Protein AF-A0A7M2WT48-F1 (afdb_monomer_lite)

Radius of gyration: 12.76 Å; chains: 1; bounding box: 27×26×36 Å

pLDDT: mean 91.34, std 11.47, range [38.09, 97.12]

Sequence (86 aa):
MIDPSHHDQACEALHRAIVHVRFMALNNADHVDIADALDWIELLPTLIASPDDKTSKFREALAELADRVPECRSALTIFDHATAKV

Organism: NCBI:txid2807512

Secondary structure (DSSP, 8-state):
---GGGHHHHHHHHHHHHHHHHHHHHTT--HHHHHHHHHHHHHHHHHHH-SS--HHHHHHHHHHHHHHSGGGHHHHHHHHTTT---

Structure (mmCIF, N/CA/C/O backbone):
data_AF-A0A7M2WT48-F1
#
_entry.id   AF-A0A7M2WT48-F1
#
loop_
_atom_site.group_PDB
_atom_site.id
_atom_site.type_symbol
_atom_site.label_atom_id
_atom_site.label_alt_id
_atom_site.label_comp_id
_atom_site.label_asym_id
_atom_site.label_entity_id
_atom_site.label_seq_id
_atom_site.pdbx_PDB_ins_code
_atom_site.Cartn_x
_atom_site.Cartn_y
_atom_site.Cartn_z
_atom_site.occupancy
_atom_site.B_iso_or_equiv
_atom_site.auth_seq_id
_atom_site.auth_comp_id
_atom_site.auth_asym_id
_atom_site.auth_atom_id
_atom_site.pdbx_PDB_model_num
ATOM 1 N N . MET A 1 1 ? 13.633 -7.097 -6.327 1.00 84.81 1 MET A N 1
ATOM 2 C CA . MET A 1 1 ? 14.145 -5.851 -6.870 1.00 84.81 1 MET A CA 1
ATOM 3 C C . MET A 1 1 ? 13.001 -5.340 -7.689 1.00 84.81 1 MET A C 1
ATOM 5 O O . MET A 1 1 ? 12.426 -6.102 -8.456 1.00 84.81 1 MET A O 1
ATOM 9 N N . ILE A 1 2 ? 12.583 -4.112 -7.455 1.00 91.00 2 ILE A N 1
ATOM 10 C CA . ILE A 1 2 ? 11.634 -3.475 -8.364 1.00 91.00 2 ILE A CA 1
ATOM 11 C C . ILE A 1 2 ? 12.389 -3.119 -9.640 1.00 91.00 2 ILE A C 1
ATOM 13 O O . ILE A 1 2 ? 13.576 -2.793 -9.570 1.00 91.00 2 ILE A O 1
ATOM 17 N N . ASP A 1 3 ? 11.721 -3.200 -10.788 1.00 87.69 3 ASP A N 1
ATOM 18 C CA . ASP A 1 3 ? 12.242 -2.681 -12.045 1.00 87.69 3 ASP A CA 1
ATOM 19 C C . ASP A 1 3 ? 12.824 -1.274 -11.798 1.00 87.69 3 ASP A C 1
ATOM 21 O O . ASP A 1 3 ? 12.146 -0.435 -11.194 1.00 87.69 3 ASP A O 1
ATOM 25 N N . PRO A 1 4 ? 14.068 -0.983 -12.221 1.00 87.12 4 PRO A N 1
ATOM 26 C CA . PRO A 1 4 ? 14.700 0.307 -11.957 1.00 87.12 4 PRO A CA 1
ATOM 27 C C . PRO A 1 4 ? 13.866 1.522 -12.390 1.00 87.12 4 PRO A C 1
ATOM 29 O O . PRO A 1 4 ? 13.971 2.578 -11.775 1.00 87.12 4 PRO A O 1
ATOM 32 N N . SER A 1 5 ? 13.018 1.384 -13.415 1.00 87.38 5 SER A N 1
ATOM 33 C CA . SER A 1 5 ? 12.107 2.442 -13.874 1.00 87.38 5 SER A CA 1
ATOM 34 C C . SER A 1 5 ? 10.964 2.755 -12.902 1.00 87.38 5 SER A C 1
ATOM 36 O O . SER A 1 5 ? 10.382 3.831 -13.003 1.00 87.38 5 SER A O 1
ATOM 38 N N . HIS A 1 6 ? 10.671 1.842 -11.972 1.00 88.56 6 HIS A N 1
ATOM 39 C CA . HIS A 1 6 ? 9.606 1.944 -10.971 1.00 88.56 6 HIS A CA 1
ATOM 40 C C . HIS A 1 6 ? 10.145 2.080 -9.538 1.00 88.56 6 HIS A C 1
ATOM 42 O O . HIS A 1 6 ? 9.361 2.155 -8.592 1.00 88.56 6 HIS A O 1
ATOM 48 N N . HIS A 1 7 ? 11.467 2.070 -9.335 1.00 91.94 7 HIS A N 1
ATOM 49 C CA . HIS A 1 7 ? 12.057 2.045 -7.994 1.00 91.94 7 HIS A CA 1
ATOM 50 C C . HIS A 1 7 ? 11.699 3.294 -7.172 1.00 91.94 7 HIS A C 1
ATOM 52 O O . HIS A 1 7 ? 11.310 3.182 -6.008 1.00 91.94 7 HIS A O 1
ATOM 58 N N . ASP A 1 8 ? 11.776 4.481 -7.776 1.00 93.19 8 ASP A N 1
ATOM 59 C CA . ASP A 1 8 ? 11.426 5.734 -7.099 1.00 93.19 8 ASP A CA 1
ATOM 60 C C . ASP A 1 8 ? 9.936 5.768 -6.737 1.00 93.19 8 ASP A C 1
ATOM 62 O O . ASP A 1 8 ? 9.572 6.144 -5.621 1.00 93.19 8 ASP A O 1
ATOM 66 N N . GLN A 1 9 ? 9.074 5.284 -7.633 1.00 94.00 9 GLN A N 1
ATOM 67 C CA . GLN A 1 9 ? 7.638 5.172 -7.395 1.00 94.00 9 GLN A CA 1
ATOM 68 C C . GLN A 1 9 ? 7.316 4.134 -6.318 1.00 94.00 9 GLN A C 1
ATOM 70 O O . GLN A 1 9 ? 6.393 4.348 -5.538 1.00 94.00 9 GLN A O 1
ATOM 75 N N . ALA A 1 10 ? 8.074 3.039 -6.224 1.00 95.75 10 ALA A N 1
ATOM 76 C CA . ALA A 1 10 ? 7.928 2.064 -5.145 1.00 95.75 10 ALA A CA 1
ATOM 77 C C . ALA A 1 10 ? 8.237 2.691 -3.780 1.00 95.75 10 ALA A C 1
ATOM 79 O O . ALA A 1 10 ? 7.465 2.537 -2.832 1.00 95.75 10 ALA A O 1
ATOM 80 N N . CYS A 1 11 ? 9.335 3.444 -3.691 1.00 96.31 11 CYS A N 1
ATOM 81 C CA . CYS A 1 11 ? 9.703 4.179 -2.484 1.00 96.31 11 CYS A CA 1
ATOM 82 C C . CYS A 1 11 ? 8.662 5.249 -2.124 1.00 96.31 11 CYS A C 1
ATOM 84 O O . CYS A 1 11 ? 8.280 5.364 -0.957 1.00 96.31 11 CYS A O 1
ATOM 86 N N . GLU A 1 12 ? 8.172 6.011 -3.106 1.00 95.81 12 GLU A N 1
ATOM 87 C CA . GLU A 1 12 ? 7.137 7.022 -2.874 1.00 95.81 12 GLU A CA 1
ATOM 88 C C . GLU A 1 12 ? 5.812 6.383 -2.434 1.00 95.81 12 GLU A C 1
ATOM 90 O O . GLU A 1 12 ? 5.200 6.844 -1.469 1.00 95.81 12 GLU A O 1
ATOM 95 N N . ALA A 1 13 ? 5.383 5.301 -3.086 1.00 96.56 13 ALA A N 1
ATOM 96 C CA . ALA A 1 13 ? 4.169 4.575 -2.729 1.00 96.56 13 ALA A CA 1
ATOM 97 C C . ALA A 1 13 ? 4.243 4.023 -1.298 1.00 96.56 13 ALA A C 1
ATOM 99 O O . ALA A 1 13 ? 3.314 4.232 -0.516 1.00 96.56 13 ALA A O 1
ATOM 100 N N . LEU A 1 14 ? 5.371 3.409 -0.919 1.00 97.12 14 LEU A N 1
ATOM 101 C CA . LEU A 1 14 ? 5.624 2.957 0.452 1.00 97.12 14 LEU A CA 1
ATOM 102 C C . LEU A 1 14 ? 5.532 4.120 1.450 1.00 97.12 14 LEU A C 1
ATOM 104 O O . LEU A 1 14 ? 4.839 4.024 2.463 1.00 97.12 14 LEU A O 1
ATOM 108 N N . HIS A 1 15 ? 6.195 5.240 1.154 1.00 96.62 15 HIS A N 1
ATOM 109 C CA . HIS A 1 15 ? 6.134 6.422 2.008 1.00 96.62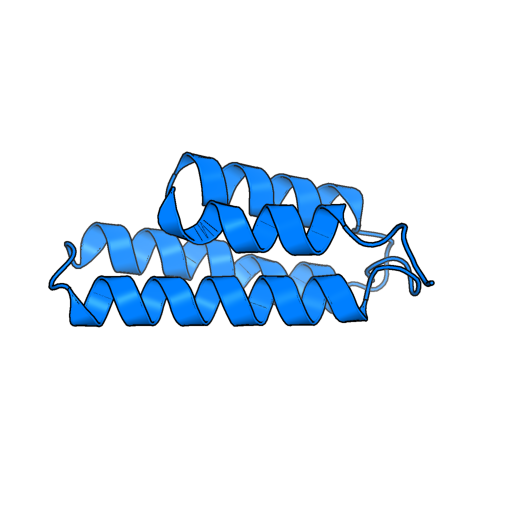 15 HIS A CA 1
ATOM 110 C C . HIS A 1 15 ? 4.695 6.930 2.177 1.00 96.62 15 HIS A C 1
ATOM 112 O O . HIS A 1 15 ? 4.270 7.228 3.295 1.00 96.62 15 HIS A O 1
ATOM 118 N N . ARG A 1 16 ? 3.919 6.994 1.090 1.00 95.31 16 ARG A N 1
ATOM 119 C CA . ARG A 1 16 ? 2.521 7.441 1.133 1.00 95.31 16 ARG A CA 1
ATOM 120 C C . ARG A 1 16 ? 1.638 6.498 1.938 1.00 95.31 16 ARG A C 1
ATOM 122 O O . ARG A 1 16 ? 0.823 6.991 2.711 1.00 95.31 16 ARG A O 1
ATOM 129 N N . ALA A 1 17 ? 1.816 5.185 1.809 1.00 96.25 17 ALA A N 1
ATOM 130 C CA . ALA A 1 17 ? 1.087 4.213 2.620 1.00 96.25 17 ALA A CA 1
ATOM 131 C C . ALA A 1 17 ? 1.327 4.454 4.124 1.00 96.25 17 ALA A C 1
ATOM 133 O O . ALA A 1 17 ? 0.375 4.579 4.892 1.00 96.25 17 ALA A O 1
ATOM 134 N N . ILE A 1 18 ? 2.585 4.662 4.534 1.00 96.69 18 ILE A N 1
ATOM 135 C CA . ILE A 1 18 ? 2.937 4.985 5.930 1.00 96.69 18 ILE A CA 1
ATOM 136 C C . ILE A 1 18 ? 2.283 6.300 6.384 1.00 96.69 18 ILE A C 1
ATOM 138 O O . ILE A 1 18 ? 1.759 6.388 7.496 1.00 96.69 18 ILE A O 1
ATOM 142 N N . VAL A 1 19 ? 2.307 7.342 5.548 1.00 95.88 19 VAL A N 1
ATOM 143 C CA . VAL A 1 19 ? 1.673 8.634 5.865 1.00 95.88 19 VAL A CA 1
ATOM 144 C C . VAL A 1 19 ? 0.163 8.486 6.062 1.00 95.88 19 VAL A C 1
ATOM 146 O O . VAL A 1 19 ? -0.375 9.081 6.996 1.00 95.88 19 VAL A O 1
ATOM 149 N N . HIS A 1 20 ? -0.512 7.675 5.246 1.00 94.62 20 HIS A N 1
ATOM 150 C CA . HIS A 1 20 ? -1.950 7.429 5.393 1.00 94.62 20 HIS A CA 1
ATOM 151 C C . HIS A 1 20 ? -2.287 6.695 6.679 1.00 94.62 20 HIS A C 1
ATOM 153 O O . HIS A 1 20 ? -3.185 7.125 7.395 1.00 94.62 20 HIS A O 1
ATOM 159 N N . VAL A 1 21 ? -1.507 5.686 7.056 1.00 94.62 21 VAL A N 1
ATOM 160 C CA . VAL A 1 21 ? -1.710 5.010 8.344 1.00 94.62 21 VAL A CA 1
ATOM 161 C C . VAL A 1 21 ? -1.479 5.957 9.526 1.00 94.62 21 VAL A C 1
ATOM 163 O O . VAL A 1 21 ? -2.235 5.952 10.498 1.00 94.62 21 VAL A O 1
ATOM 166 N N . ARG A 1 22 ? -0.501 6.869 9.435 1.00 95.69 22 ARG A N 1
ATOM 167 C CA . ARG A 1 22 ? -0.338 7.932 10.445 1.00 95.69 22 ARG A CA 1
ATOM 168 C C . ARG A 1 22 ? -1.554 8.855 10.509 1.00 95.69 22 ARG A C 1
ATOM 170 O O . ARG A 1 22 ? -1.932 9.288 11.595 1.00 95.69 22 ARG A O 1
ATOM 177 N N . PHE A 1 23 ? -2.157 9.169 9.368 1.00 94.75 23 PHE A N 1
ATOM 178 C CA . PHE A 1 23 ? -3.377 9.965 9.313 1.00 94.75 23 PHE A CA 1
ATOM 179 C C . PHE A 1 23 ? -4.578 9.217 9.908 1.00 94.75 23 PHE A C 1
ATOM 181 O O . PHE A 1 23 ? -5.348 9.828 10.645 1.00 94.75 23 PHE A O 1
ATOM 188 N N . MET A 1 24 ? -4.709 7.906 9.685 1.00 94.06 24 MET A N 1
ATOM 189 C CA . MET A 1 24 ? -5.726 7.073 10.347 1.00 94.06 24 MET A CA 1
ATOM 190 C C . MET A 1 24 ? -5.614 7.176 11.873 1.00 94.06 24 MET A C 1
ATOM 192 O O . MET A 1 24 ? -6.603 7.459 12.548 1.00 94.06 24 MET A O 1
ATOM 196 N N . ALA A 1 25 ? -4.394 7.061 12.410 1.00 95.00 25 ALA A N 1
ATOM 197 C CA . ALA A 1 25 ? -4.144 7.214 13.842 1.00 95.00 25 ALA A CA 1
ATOM 198 C C . ALA A 1 25 ? -4.542 8.604 14.371 1.00 95.00 25 ALA A C 1
ATOM 200 O O . ALA A 1 25 ? -5.152 8.709 15.433 1.00 95.00 25 ALA A O 1
ATOM 201 N N . LEU A 1 26 ? -4.253 9.676 13.623 1.00 96.56 26 LEU A N 1
ATOM 202 C CA . LEU A 1 26 ? -4.656 11.039 13.996 1.00 96.56 26 LEU A CA 1
ATOM 203 C C . LEU A 1 26 ? -6.178 11.245 13.999 1.00 96.56 26 LEU A C 1
ATOM 205 O O . LEU A 1 26 ? -6.672 12.074 14.760 1.00 96.56 26 LEU A O 1
ATOM 209 N N . ASN A 1 27 ? -6.918 10.503 13.173 1.00 95.44 27 ASN A N 1
ATOM 210 C CA . ASN A 1 27 ? -8.378 10.585 13.097 1.00 95.44 27 ASN A CA 1
ATOM 211 C C . ASN A 1 27 ? -9.098 9.602 14.030 1.00 95.44 27 ASN A C 1
ATOM 213 O O . ASN A 1 27 ? -10.314 9.461 13.931 1.00 95.44 27 ASN A O 1
ATOM 217 N N . ASN A 1 28 ? -8.380 8.965 14.961 1.00 95.50 28 ASN A N 1
ATOM 218 C CA . ASN A 1 28 ? -8.928 7.971 15.887 1.00 95.50 28 ASN A CA 1
ATOM 219 C C . ASN A 1 28 ? -9.594 6.783 15.169 1.00 95.50 28 ASN A C 1
ATOM 221 O O . ASN A 1 28 ? -10.628 6.293 15.625 1.00 95.50 28 ASN A O 1
ATOM 225 N N . ALA A 1 29 ? -9.022 6.334 14.045 1.00 95.12 29 ALA A N 1
ATOM 226 C CA . ALA A 1 29 ? -9.388 5.042 13.469 1.00 95.12 29 ALA A CA 1
ATOM 227 C C . ALA A 1 29 ? -9.156 3.912 14.489 1.00 95.12 29 ALA A C 1
ATOM 22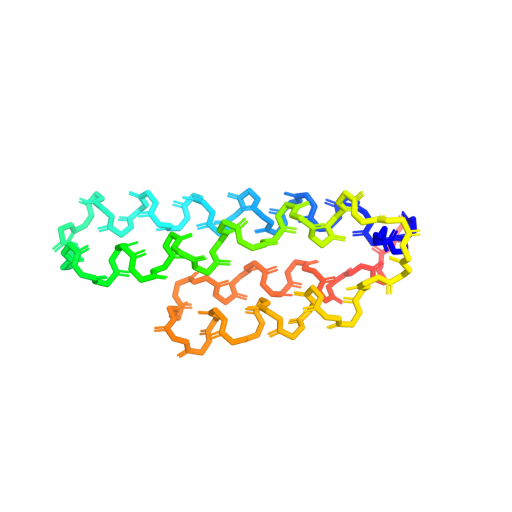9 O O . ALA A 1 29 ? -8.354 4.060 15.419 1.00 95.12 29 ALA A O 1
ATOM 230 N N . ASP A 1 30 ? -9.855 2.790 14.312 1.00 95.62 30 ASP A N 1
ATOM 231 C CA . ASP A 1 30 ? -9.722 1.648 15.211 1.00 95.62 30 ASP A CA 1
ATOM 232 C C . ASP A 1 30 ? -8.280 1.108 15.206 1.00 95.62 30 ASP A C 1
ATOM 234 O O . ASP A 1 30 ? -7.601 1.068 14.176 1.00 95.62 30 ASP A O 1
ATOM 238 N N . HIS A 1 31 ? -7.784 0.711 16.380 1.00 95.38 31 HIS A N 1
ATOM 239 C CA . HIS A 1 31 ? -6.417 0.213 16.519 1.00 95.38 31 HIS A CA 1
ATOM 240 C C . HIS A 1 31 ? -6.178 -1.089 15.746 1.00 95.38 31 HIS A C 1
ATOM 242 O O . HIS A 1 31 ? -5.048 -1.320 15.319 1.00 95.38 31 HIS A O 1
ATOM 248 N N . VAL A 1 32 ? -7.213 -1.911 15.556 1.00 94.81 32 VAL A N 1
ATOM 249 C CA . VAL A 1 32 ? -7.152 -3.135 14.750 1.00 94.81 32 VAL A CA 1
ATOM 250 C C . VAL A 1 32 ? -6.968 -2.782 13.277 1.00 94.81 32 VAL A C 1
ATOM 252 O O . VAL A 1 32 ? -6.060 -3.314 12.652 1.00 94.81 32 VAL A O 1
ATOM 255 N N . ASP A 1 33 ? -7.723 -1.815 12.751 1.00 91.94 33 ASP A N 1
ATOM 256 C CA . ASP A 1 33 ? -7.590 -1.379 11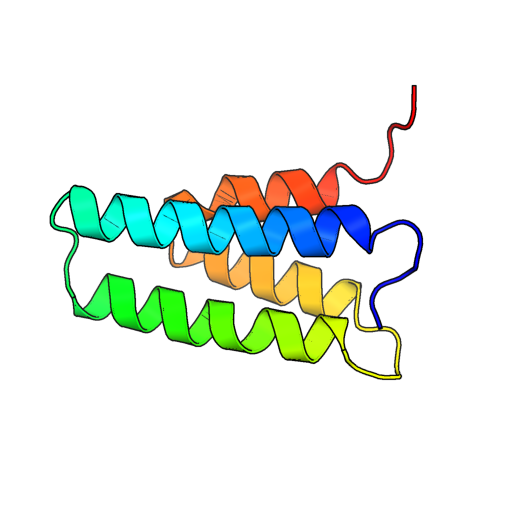.352 1.00 91.94 33 ASP A CA 1
ATOM 257 C C . ASP A 1 33 ? -6.198 -0.782 11.069 1.00 91.94 33 ASP A C 1
ATOM 259 O O . ASP A 1 33 ? -5.608 -1.006 10.010 1.00 91.94 33 ASP A O 1
ATOM 263 N N . ILE A 1 34 ? -5.644 -0.030 12.029 1.00 95.00 34 ILE A N 1
ATOM 264 C CA . ILE A 1 34 ? -4.283 0.520 11.940 1.00 95.00 34 ILE A CA 1
ATOM 265 C C . ILE A 1 34 ? -3.237 -0.601 11.956 1.00 95.00 34 ILE A C 1
ATOM 267 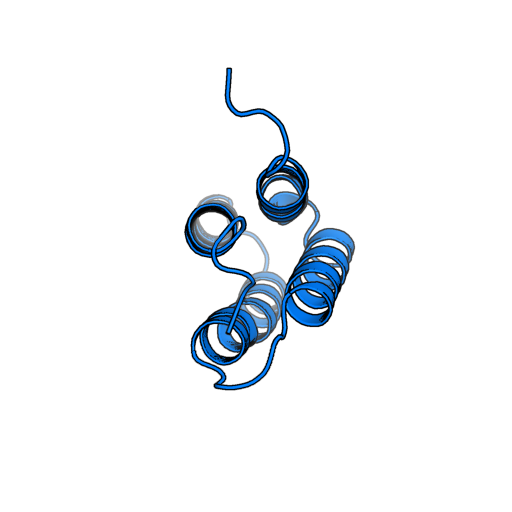O O . ILE A 1 34 ? -2.292 -0.552 11.169 1.00 95.00 34 ILE A O 1
ATOM 271 N N . ALA A 1 35 ? -3.380 -1.582 12.852 1.00 94.75 35 ALA A N 1
ATOM 272 C CA . ALA A 1 35 ? -2.457 -2.710 12.950 1.00 94.75 35 ALA A CA 1
ATOM 273 C C . ALA A 1 35 ? -2.477 -3.553 11.669 1.00 94.75 35 ALA A C 1
ATOM 275 O O . ALA A 1 35 ? -1.422 -3.786 11.084 1.00 94.75 35 ALA A O 1
ATOM 276 N N . ASP A 1 36 ? -3.668 -3.889 11.173 1.00 91.50 36 ASP A N 1
ATOM 277 C CA . ASP A 1 36 ? -3.839 -4.616 9.917 1.00 91.50 36 ASP A CA 1
ATOM 278 C C . ASP A 1 36 ? -3.178 -3.861 8.752 1.00 91.50 36 ASP A C 1
ATOM 280 O O . ASP A 1 36 ? -2.461 -4.457 7.948 1.00 91.50 36 ASP A O 1
ATOM 284 N N . ALA A 1 37 ? -3.355 -2.538 8.663 1.00 93.62 37 ALA A N 1
ATOM 285 C CA . ALA A 1 37 ? -2.707 -1.727 7.632 1.00 93.62 37 ALA A CA 1
ATOM 286 C C . ALA A 1 37 ? -1.169 -1.773 7.719 1.00 93.62 37 ALA A C 1
ATOM 288 O O . ALA A 1 37 ? -0.494 -1.840 6.688 1.00 93.62 37 ALA A O 1
ATOM 289 N N . LEU A 1 38 ? -0.610 -1.737 8.933 1.00 95.75 38 LEU A N 1
ATOM 290 C CA . LEU A 1 38 ? 0.836 -1.817 9.155 1.00 95.75 38 LEU A CA 1
ATOM 291 C C . LEU A 1 38 ? 1.399 -3.181 8.754 1.00 95.75 38 LEU A C 1
ATOM 293 O O . LEU A 1 38 ? 2.400 -3.202 8.041 1.00 95.75 38 LEU A O 1
ATOM 297 N N . ASP A 1 39 ? 0.733 -4.281 9.108 1.00 94.31 39 ASP A N 1
ATOM 298 C CA . ASP A 1 39 ? 1.161 -5.639 8.743 1.00 94.31 39 ASP A CA 1
ATOM 299 C C . ASP A 1 39 ? 1.325 -5.790 7.220 1.00 94.31 39 ASP A C 1
ATOM 301 O O . ASP A 1 39 ? 2.297 -6.370 6.728 1.00 94.31 39 ASP A O 1
ATOM 305 N N . TRP A 1 40 ? 0.411 -5.204 6.441 1.00 91.75 40 TRP A N 1
ATOM 306 C CA . TRP A 1 40 ? 0.518 -5.175 4.979 1.00 91.75 40 TRP A CA 1
ATOM 307 C C . TRP A 1 40 ? 1.674 -4.304 4.483 1.00 91.75 40 TRP A C 1
ATOM 309 O O . TRP A 1 40 ? 2.396 -4.687 3.558 1.00 91.75 40 TRP A O 1
ATOM 319 N N . ILE A 1 41 ? 1.868 -3.130 5.086 1.00 95.69 41 ILE A N 1
ATOM 320 C CA . ILE A 1 41 ? 2.945 -2.205 4.714 1.00 95.69 41 ILE A CA 1
ATOM 321 C C . ILE A 1 41 ? 4.323 -2.808 5.005 1.00 95.69 41 ILE A C 1
ATOM 323 O O . ILE A 1 41 ? 5.246 -2.603 4.216 1.00 95.69 41 ILE A O 1
ATOM 327 N N . GLU A 1 42 ? 4.473 -3.581 6.081 1.00 96.12 42 GLU A N 1
ATOM 328 C CA . GLU A 1 42 ? 5.733 -4.234 6.461 1.00 96.12 42 GLU A CA 1
ATOM 329 C C . GLU A 1 42 ? 6.258 -5.215 5.400 1.00 96.12 42 GLU A C 1
ATOM 331 O O . GLU A 1 42 ? 7.470 -5.429 5.289 1.00 96.12 42 GLU A O 1
ATOM 336 N N . LEU A 1 43 ? 5.379 -5.760 4.555 1.00 93.75 43 LEU A N 1
ATOM 337 C CA . LEU A 1 43 ? 5.767 -6.644 3.455 1.00 93.75 43 LEU A CA 1
ATOM 338 C C . LEU A 1 43 ? 6.446 -5.887 2.305 1.00 93.75 43 LEU A C 1
ATOM 340 O O . LEU A 1 43 ? 7.346 -6.427 1.653 1.00 93.75 43 LEU A O 1
ATOM 344 N N . LEU A 1 44 ? 6.060 -4.635 2.052 1.00 95.56 44 LEU A N 1
ATOM 345 C CA . LEU A 1 44 ? 6.483 -3.868 0.876 1.00 95.56 44 LEU A CA 1
ATOM 346 C C . LEU A 1 44 ? 8.010 -3.641 0.797 1.00 95.56 44 LEU A C 1
ATOM 348 O O . LEU A 1 44 ? 8.580 -3.894 -0.271 1.00 95.56 44 LEU A O 1
ATOM 352 N N . PRO A 1 45 ? 8.726 -3.252 1.877 1.00 96.69 45 PRO A N 1
ATOM 353 C CA . PRO A 1 45 ? 10.185 -3.128 1.854 1.00 96.69 45 PRO A CA 1
ATOM 354 C C . PRO A 1 45 ? 10.907 -4.411 1.427 1.00 96.69 45 PRO A C 1
ATOM 356 O O . PRO A 1 45 ? 11.915 -4.350 0.721 1.00 96.69 45 PRO A O 1
ATOM 359 N N . THR A 1 46 ? 10.386 -5.581 1.814 1.00 95.75 46 THR A N 1
ATOM 360 C CA . THR A 1 46 ? 11.013 -6.871 1.484 1.00 95.75 46 THR A CA 1
ATOM 361 C C . THR A 1 46 ? 10.966 -7.160 -0.019 1.00 95.75 46 THR A C 1
ATOM 363 O O . THR A 1 46 ? 11.909 -7.718 -0.584 1.00 95.75 46 THR A O 1
ATOM 366 N N . LEU A 1 47 ? 9.902 -6.717 -0.694 1.00 96.19 47 LEU A N 1
ATOM 367 C CA . LEU A 1 47 ? 9.740 -6.846 -2.141 1.00 96.19 47 LEU A CA 1
ATOM 368 C C . LEU A 1 47 ? 10.694 -5.907 -2.892 1.00 96.19 47 LEU A C 1
ATOM 370 O O . LEU A 1 47 ? 11.290 -6.314 -3.896 1.00 96.19 47 LEU A O 1
ATOM 374 N N . ILE A 1 48 ? 10.902 -4.694 -2.363 1.00 95.38 48 ILE A N 1
ATOM 375 C CA . ILE A 1 48 ? 11.876 -3.731 -2.897 1.00 95.38 48 ILE A CA 1
ATOM 376 C C . ILE A 1 48 ? 13.292 -4.302 -2.821 1.00 95.38 48 ILE A C 1
ATOM 378 O O . ILE A 1 48 ? 13.978 -4.385 -3.841 1.00 95.38 48 ILE A O 1
ATOM 382 N N . ALA A 1 49 ? 13.688 -4.771 -1.636 1.00 95.75 49 ALA A N 1
ATOM 383 C CA . ALA A 1 49 ? 15.031 -5.274 -1.355 1.00 95.75 49 ALA A CA 1
ATOM 384 C C . ALA A 1 49 ? 15.333 -6.663 -1.949 1.00 95.75 49 ALA A C 1
ATOM 386 O O . ALA A 1 49 ? 16.479 -7.110 -1.915 1.00 95.75 49 ALA A O 1
ATOM 387 N N . SER A 1 50 ? 14.325 -7.370 -2.468 1.00 95.56 50 SER A N 1
ATOM 388 C CA . SER A 1 50 ? 14.504 -8.701 -3.058 1.00 95.56 50 SER A CA 1
ATOM 389 C C . SER A 1 50 ? 15.553 -8.681 -4.192 1.00 95.56 50 SER A C 1
ATOM 391 O O . SER A 1 50 ? 15.70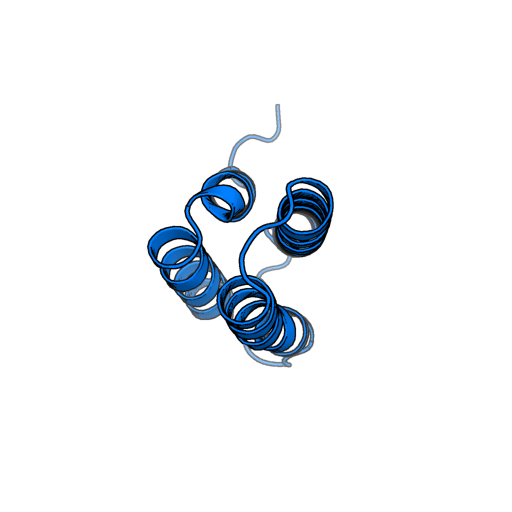2 -7.661 -4.859 1.00 95.56 50 SER A O 1
ATOM 393 N N . PRO A 1 51 ? 16.267 -9.780 -4.481 1.00 92.31 51 PRO A N 1
ATOM 394 C CA . PRO A 1 51 ? 17.146 -9.849 -5.652 1.00 92.31 51 PRO A CA 1
ATOM 395 C C . PRO A 1 51 ? 16.395 -10.088 -6.976 1.00 92.31 51 PRO A C 1
ATOM 397 O O . PRO A 1 51 ? 16.861 -9.640 -8.019 1.00 92.31 51 PRO A O 1
ATOM 400 N N . ASP A 1 52 ? 15.226 -10.740 -6.958 1.00 94.81 52 ASP A N 1
ATOM 401 C CA . ASP A 1 52 ? 14.461 -11.044 -8.183 1.00 94.81 52 ASP A CA 1
ATOM 402 C C . ASP A 1 52 ? 13.493 -9.918 -8.531 1.00 94.81 52 ASP A C 1
ATOM 404 O O . ASP A 1 52 ? 13.018 -9.251 -7.619 1.00 94.81 52 ASP A O 1
ATOM 408 N N . ASP A 1 53 ? 13.082 -9.770 -9.790 1.00 94.31 53 ASP A N 1
ATOM 409 C CA . ASP A 1 53 ? 12.007 -8.834 -10.141 1.00 94.31 53 ASP A CA 1
ATOM 410 C C . ASP A 1 53 ? 10.707 -9.145 -9.365 1.00 94.31 53 ASP A C 1
ATOM 412 O O . ASP A 1 53 ? 10.135 -10.235 -9.474 1.00 94.31 53 ASP A O 1
ATOM 416 N N . LYS A 1 54 ? 10.263 -8.192 -8.535 1.00 96.94 54 LYS A N 1
ATOM 417 C CA . LYS A 1 54 ? 9.013 -8.269 -7.756 1.00 96.94 54 LYS A CA 1
ATOM 418 C C . LYS A 1 54 ? 8.030 -7.156 -8.119 1.00 96.94 54 LYS A C 1
ATOM 420 O O . LYS A 1 54 ? 7.086 -6.944 -7.368 1.00 96.94 54 LYS A O 1
ATOM 425 N N . THR A 1 55 ? 8.211 -6.464 -9.242 1.00 95.38 55 THR A N 1
ATOM 426 C CA . THR A 1 55 ? 7.397 -5.298 -9.632 1.00 95.38 55 THR A CA 1
ATOM 427 C C . THR A 1 55 ? 5.899 -5.608 -9.624 1.00 95.38 55 THR A C 1
ATOM 429 O O . THR A 1 55 ? 5.131 -4.917 -8.957 1.00 95.38 55 THR A O 1
ATOM 432 N N . SER A 1 56 ? 5.477 -6.703 -10.268 1.00 96.00 56 SER A N 1
ATOM 433 C CA . SER A 1 56 ? 4.067 -7.127 -10.273 1.00 96.00 56 SER A CA 1
ATOM 434 C C . SER A 1 56 ? 3.552 -7.464 -8.874 1.00 96.00 56 SER A C 1
ATOM 436 O O . SER A 1 56 ? 2.477 -7.014 -8.499 1.00 96.00 56 SER A O 1
ATOM 438 N N . LYS A 1 57 ? 4.349 -8.177 -8.067 1.00 96.69 57 LYS A N 1
ATOM 439 C CA . LYS A 1 57 ? 3.974 -8.540 -6.691 1.00 96.69 57 LYS A CA 1
ATOM 440 C C . LYS A 1 57 ? 3.852 -7.326 -5.776 1.00 96.69 57 LYS A C 1
ATOM 442 O O . LYS A 1 57 ? 2.996 -7.299 -4.903 1.00 96.69 57 LYS A O 1
ATOM 447 N N . PHE A 1 58 ? 4.704 -6.322 -5.966 1.00 96.56 58 PHE A N 1
ATOM 448 C CA . PHE A 1 58 ? 4.630 -5.065 -5.229 1.00 96.56 58 PHE A CA 1
ATOM 449 C C . PHE A 1 58 ? 3.348 -4.304 -5.570 1.00 96.56 58 PHE A C 1
ATOM 451 O O . PHE A 1 58 ? 2.652 -3.836 -4.672 1.00 96.56 58 PHE A O 1
ATOM 458 N N . ARG A 1 59 ? 2.993 -4.249 -6.859 1.00 96.44 59 ARG A N 1
ATOM 459 C CA . ARG A 1 59 ? 1.721 -3.679 -7.311 1.00 96.44 59 ARG A CA 1
ATOM 460 C C . ARG A 1 59 ? 0.515 -4.420 -6.735 1.00 96.44 59 ARG A C 1
ATOM 462 O O . ARG A 1 59 ? -0.416 -3.778 -6.266 1.00 96.44 59 ARG A O 1
ATOM 469 N N . GLU A 1 60 ? 0.528 -5.751 -6.785 1.00 96.56 60 GLU A N 1
ATOM 470 C CA . GLU A 1 60 ? -0.528 -6.608 -6.226 1.00 96.56 60 GLU A CA 1
ATOM 471 C C . GLU A 1 60 ? -0.701 -6.353 -4.726 1.00 96.56 60 GLU A C 1
ATOM 473 O O . GLU A 1 60 ? -1.812 -6.073 -4.287 1.00 96.56 60 GLU A O 1
ATOM 478 N N . ALA A 1 61 ? 0.395 -6.320 -3.962 1.00 95.75 61 ALA A N 1
ATOM 479 C CA . ALA A 1 61 ? 0.359 -6.009 -2.534 1.00 95.75 61 ALA A CA 1
ATOM 480 C C . ALA A 1 61 ? -0.212 -4.606 -2.248 1.00 95.75 61 ALA A C 1
ATOM 482 O O . ALA A 1 61 ? -1.003 -4.437 -1.324 1.00 95.75 61 ALA A O 1
ATOM 483 N N . LEU A 1 62 ? 0.135 -3.597 -3.058 1.00 95.94 62 LEU A N 1
ATOM 484 C CA . LEU A 1 62 ? -0.460 -2.260 -2.951 1.00 95.94 62 LEU A CA 1
ATOM 485 C C . LEU A 1 62 ? -1.951 -2.239 -3.300 1.00 95.94 62 LEU A C 1
ATOM 487 O O . LEU A 1 62 ? -2.703 -1.482 -2.689 1.00 95.94 62 LEU A O 1
ATOM 491 N N . ALA A 1 63 ? -2.380 -3.034 -4.279 1.00 96.12 63 ALA A N 1
ATOM 492 C CA . ALA A 1 63 ? -3.785 -3.141 -4.650 1.00 96.12 63 ALA A CA 1
ATOM 493 C C . ALA A 1 63 ? -4.606 -3.801 -3.539 1.00 96.12 63 ALA A C 1
ATOM 495 O O . ALA A 1 63 ? -5.635 -3.260 -3.144 1.00 96.12 63 ALA A O 1
ATOM 496 N N . GLU A 1 64 ? -4.105 -4.895 -2.967 1.00 95.00 64 GLU A N 1
ATOM 497 C CA . GLU A 1 64 ? -4.732 -5.557 -1.820 1.00 95.00 64 GLU A CA 1
ATOM 498 C C . GLU A 1 64 ? -4.795 -4.635 -0.594 1.00 95.00 64 GLU A C 1
ATOM 500 O O . GLU A 1 64 ? -5.838 -4.548 0.060 1.00 95.00 64 GLU A O 1
ATOM 505 N N . LEU A 1 65 ? -3.720 -3.886 -0.317 1.00 94.50 65 LEU A N 1
ATOM 506 C CA . LEU A 1 65 ? -3.710 -2.865 0.731 1.00 94.50 65 LEU A CA 1
ATOM 507 C C . LEU A 1 65 ? -4.760 -1.777 0.463 1.00 94.50 65 LEU A C 1
ATOM 509 O O . LEU A 1 65 ? -5.491 -1.407 1.373 1.00 94.50 65 LEU A O 1
ATOM 513 N N . ALA A 1 66 ? -4.866 -1.273 -0.768 1.00 94.25 66 ALA A N 1
ATOM 514 C CA . ALA A 1 66 ? -5.824 -0.227 -1.134 1.00 94.25 66 ALA A CA 1
ATOM 515 C C . ALA A 1 66 ? -7.293 -0.687 -1.102 1.00 94.25 66 ALA A C 1
ATOM 517 O O . ALA A 1 66 ? -8.188 0.142 -0.920 1.00 94.25 66 ALA A O 1
ATOM 518 N N . ASP A 1 67 ? -7.551 -1.979 -1.301 1.00 94.12 67 ASP A N 1
ATOM 519 C CA . ASP A 1 67 ? -8.891 -2.557 -1.190 1.00 94.12 67 ASP A CA 1
ATOM 520 C C . ASP A 1 67 ? -9.317 -2.729 0.272 1.00 94.12 67 ASP A C 1
ATOM 522 O O . ASP A 1 67 ? -10.485 -2.521 0.600 1.00 94.12 67 ASP A O 1
ATOM 526 N N . ARG A 1 68 ? -8.372 -3.061 1.159 1.00 90.00 68 ARG A N 1
ATOM 527 C CA . ARG A 1 68 ? -8.619 -3.192 2.605 1.00 90.00 68 ARG A CA 1
ATOM 528 C C . ARG A 1 68 ? -8.639 -1.850 3.328 1.00 90.00 68 ARG A C 1
ATOM 530 O O . ARG A 1 68 ? -9.453 -1.651 4.220 1.00 90.00 68 ARG A O 1
ATOM 537 N N . VAL A 1 69 ? -7.747 -0.948 2.931 1.00 90.75 69 VAL A N 1
ATOM 538 C CA . VAL A 1 69 ? -7.518 0.365 3.538 1.00 90.75 69 VAL A CA 1
ATOM 539 C C . VAL A 1 69 ? -7.669 1.417 2.436 1.00 90.75 69 VAL A C 1
ATOM 541 O O . VAL A 1 69 ? -6.683 1.781 1.782 1.00 90.75 69 VAL A O 1
ATOM 544 N N . PRO A 1 70 ? -8.901 1.895 2.169 1.00 90.81 70 PRO A N 1
ATOM 545 C CA . PRO A 1 70 ? -9.191 2.793 1.050 1.00 90.81 70 PRO A CA 1
ATOM 546 C C . PRO A 1 70 ? -8.339 4.069 1.015 1.00 90.81 70 PRO A C 1
ATOM 548 O O . PRO A 1 70 ? -8.047 4.585 -0.067 1.00 90.81 70 PRO A O 1
ATOM 551 N N . GLU A 1 71 ? -7.892 4.561 2.170 1.00 87.81 71 GLU A N 1
ATOM 552 C CA . GLU A 1 71 ? -6.987 5.702 2.330 1.00 87.81 71 GLU A CA 1
ATOM 553 C C . GLU A 1 71 ? -5.645 5.477 1.612 1.00 87.81 71 GLU A C 1
ATOM 555 O O . GLU A 1 71 ? -5.058 6.404 1.046 1.00 87.81 71 GLU A O 1
ATOM 560 N N . CYS A 1 72 ? -5.187 4.224 1.529 1.00 91.81 72 CYS A N 1
ATOM 561 C CA . CYS A 1 72 ? -3.946 3.852 0.855 1.00 91.81 72 CYS A CA 1
ATOM 562 C C . CYS A 1 72 ? -4.063 3.809 -0.679 1.00 91.81 72 CYS A C 1
ATOM 564 O O . CYS A 1 72 ? -3.049 3.640 -1.355 1.00 91.81 72 CYS A O 1
ATOM 566 N N . ARG A 1 73 ? -5.244 4.041 -1.274 1.00 93.81 73 ARG A N 1
ATOM 567 C CA . ARG A 1 73 ? -5.444 4.010 -2.740 1.00 93.81 73 ARG A CA 1
ATOM 568 C C . ARG A 1 73 ? -4.497 4.932 -3.508 1.00 93.81 73 ARG A C 1
ATOM 570 O O . ARG A 1 73 ? -4.054 4.592 -4.601 1.00 93.81 73 ARG A O 1
ATOM 577 N N . SER A 1 74 ? -4.136 6.073 -2.922 1.00 92.81 74 SER A N 1
ATOM 578 C CA . SER A 1 74 ? -3.175 6.988 -3.547 1.00 92.81 74 SER A CA 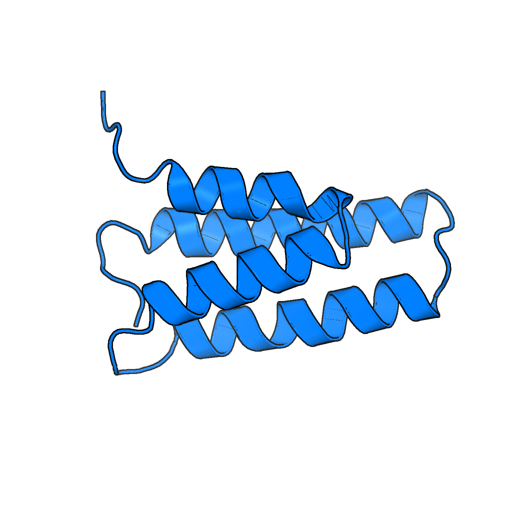1
ATOM 579 C C . SER A 1 74 ? -1.764 6.396 -3.683 1.00 92.81 74 SER A C 1
ATOM 581 O O . SER A 1 74 ? -1.064 6.763 -4.621 1.00 92.81 74 SER A O 1
ATOM 583 N N . ALA A 1 75 ? -1.357 5.466 -2.809 1.00 94.56 75 ALA A N 1
ATOM 584 C CA . ALA A 1 75 ? -0.080 4.762 -2.923 1.00 94.56 75 ALA A CA 1
ATOM 585 C C . ALA A 1 75 ? -0.040 3.890 -4.188 1.00 94.56 75 ALA A C 1
ATOM 587 O O . ALA A 1 75 ? 0.929 3.953 -4.943 1.00 94.56 75 ALA A O 1
ATOM 588 N N . LEU A 1 76 ? -1.127 3.162 -4.473 1.00 95.31 76 LEU A N 1
ATOM 589 C CA . LEU A 1 76 ? -1.271 2.394 -5.712 1.00 95.31 76 LEU A CA 1
ATOM 590 C C . LEU A 1 76 ? -1.240 3.305 -6.946 1.00 95.31 76 LEU A C 1
ATOM 592 O O . LEU A 1 76 ? -0.531 3.017 -7.904 1.00 95.31 76 LEU A O 1
ATOM 596 N N . THR A 1 77 ? -1.964 4.428 -6.915 1.00 94.12 77 THR A N 1
ATOM 597 C CA . THR A 1 77 ? -1.981 5.382 -8.036 1.00 94.12 77 THR A CA 1
ATOM 598 C C . THR A 1 77 ? -0.584 5.904 -8.370 1.00 94.12 77 THR A C 1
ATOM 600 O O . THR A 1 77 ? -0.229 5.978 -9.538 1.00 94.12 77 THR A O 1
ATOM 603 N N . ILE A 1 78 ? 0.230 6.244 -7.371 1.00 93.00 78 ILE A N 1
ATOM 604 C CA . ILE A 1 78 ? 1.605 6.722 -7.599 1.00 93.00 78 ILE A CA 1
ATOM 605 C C . ILE A 1 78 ? 2.458 5.653 -8.256 1.00 93.00 78 ILE A C 1
ATOM 607 O O . ILE A 1 78 ? 3.204 5.955 -9.184 1.00 93.00 78 ILE A O 1
ATOM 611 N N . PHE A 1 79 ? 2.330 4.416 -7.777 1.00 94.06 79 PHE A N 1
ATOM 612 C CA . PHE A 1 79 ? 3.061 3.297 -8.341 1.00 94.06 79 PHE A CA 1
ATOM 613 C C . PHE A 1 79 ? 2.698 3.076 -9.816 1.00 94.06 79 PHE A C 1
ATOM 615 O O . PHE A 1 79 ? 3.583 2.958 -10.660 1.00 94.06 79 PHE A O 1
ATOM 622 N N . ASP A 1 80 ? 1.403 3.121 -10.140 1.00 92.25 80 ASP A N 1
ATOM 623 C CA . ASP A 1 80 ? 0.888 2.941 -11.503 1.00 92.25 80 ASP A CA 1
ATOM 624 C C . ASP A 1 80 ? 1.226 4.115 -12.446 1.00 92.25 80 ASP A C 1
ATOM 626 O O . ASP A 1 80 ? 1.239 3.953 -13.665 1.00 92.25 80 ASP A O 1
ATOM 630 N N . HIS A 1 81 ? 1.537 5.298 -11.911 1.00 85.44 81 HIS A N 1
ATOM 631 C CA . HIS A 1 81 ? 1.871 6.496 -12.690 1.00 85.44 81 HIS A CA 1
ATOM 632 C C . HIS A 1 81 ? 3.329 6.551 -13.193 1.00 85.44 81 HIS A C 1
ATOM 634 O O . HIS A 1 81 ? 3.743 7.574 -13.746 1.00 85.44 81 HIS A O 1
ATOM 640 N N . ALA A 1 82 ? 4.111 5.472 -13.073 1.00 63.06 82 ALA A N 1
ATOM 641 C CA . ALA A 1 82 ? 5.522 5.415 -13.478 1.00 63.06 82 ALA A CA 1
ATOM 642 C C . ALA A 1 82 ? 5.807 5.682 -14.981 1.00 63.06 82 ALA A C 1
ATOM 644 O O . ALA A 1 82 ? 6.965 5.738 -15.391 1.00 63.06 82 ALA A O 1
ATOM 645 N N . THR A 1 83 ? 4.792 5.909 -15.823 1.00 51.75 83 THR A N 1
ATOM 646 C CA . THR A 1 83 ? 4.934 6.006 -17.288 1.00 51.75 83 THR A CA 1
ATOM 647 C C . THR A 1 83 ? 4.807 7.407 -17.900 1.00 51.75 83 THR A C 1
ATOM 649 O O . THR A 1 83 ? 4.552 7.513 -19.097 1.00 51.75 83 THR A O 1
ATOM 652 N N . ALA A 1 84 ? 5.014 8.500 -17.162 1.00 45.72 84 ALA A N 1
ATOM 653 C CA . ALA A 1 84 ? 5.076 9.831 -17.782 1.00 45.72 84 ALA A CA 1
ATOM 654 C C . ALA A 1 84 ? 6.215 10.689 -17.219 1.00 45.72 84 ALA A C 1
ATOM 656 O O . ALA A 1 84 ? 6.000 11.593 -16.415 1.00 45.72 84 ALA A O 1
ATOM 657 N N . LYS A 1 85 ? 7.444 10.433 -17.685 1.00 38.09 85 LYS A N 1
ATOM 658 C CA . LYS A 1 85 ? 8.451 11.500 -17.739 1.00 38.09 85 LYS A CA 1
ATOM 659 C C . LYS A 1 85 ? 8.015 12.471 -18.839 1.00 38.09 85 LYS A C 1
ATOM 661 O O . LYS A 1 85 ? 8.025 12.094 -20.009 1.00 38.09 85 LYS A O 1
ATOM 666 N N . VAL A 1 86 ? 7.579 13.668 -18.444 1.00 38.19 86 VAL A N 1
ATOM 667 C CA . VAL A 1 86 ? 7.594 14.856 -19.315 1.00 38.19 86 VAL A CA 1
ATOM 668 C C . VAL A 1 86 ? 9.040 15.302 -19.482 1.00 38.19 86 VAL A C 1
ATOM 670 O O . VAL A 1 86 ? 9.770 15.265 -18.464 1.00 38.19 86 VAL A O 1
#

Foldseek 3Di:
DEDPLLLVLLVVLLVQLVVLLVVCVVVVHDPVLSVVSVVLSVVSVVLSPDPDHCNVVNLVSLVVSCVSPVSSVVSSVSSVPSPDDD